Protein AF-A0A5A9NZS8-F1 (afdb_monomer_lite)

Structure (mmCIF, N/CA/C/O backbone):
data_AF-A0A5A9NZS8-F1
#
_entry.id   AF-A0A5A9NZS8-F1
#
loop_
_atom_site.group_PDB
_atom_site.id
_atom_site.type_symbol
_atom_site.label_atom_id
_atom_site.label_alt_id
_atom_site.label_comp_id
_atom_site.label_asym_id
_atom_site.label_entity_id
_atom_site.label_seq_id
_atom_site.pdbx_PDB_ins_code
_atom_site.Cartn_x
_atom_site.Cartn_y
_atom_site.Cartn_z
_atom_site.occupancy
_atom_site.B_iso_or_equiv
_atom_site.auth_seq_id
_atom_site.auth_comp_id
_atom_site.auth_asym_id
_atom_site.auth_atom_id
_atom_site.pdbx_PDB_model_num
ATOM 1 N N . MET A 1 1 ? -1.186 -4.819 -6.529 1.00 97.44 1 MET A N 1
ATOM 2 C CA . MET A 1 1 ? -0.293 -4.434 -5.416 1.00 97.44 1 MET A CA 1
ATOM 3 C C . MET A 1 1 ? 0.199 -5.671 -4.682 1.00 97.44 1 MET A C 1
ATOM 5 O O . MET A 1 1 ? 1.292 -6.095 -5.012 1.00 97.44 1 MET A O 1
ATOM 9 N N . ILE A 1 2 ? -0.615 -6.320 -3.833 1.00 98.19 2 ILE A N 1
ATOM 10 C CA . ILE A 1 2 ? -0.209 -7.481 -3.004 1.00 98.19 2 ILE A CA 1
ATOM 11 C C . ILE A 1 2 ? 0.582 -8.544 -3.794 1.00 98.19 2 ILE A C 1
ATOM 13 O O . ILE A 1 2 ? 1.695 -8.880 -3.431 1.00 98.19 2 ILE A O 1
ATOM 17 N N . ARG A 1 3 ? 0.088 -9.008 -4.947 1.00 98.44 3 ARG A N 1
ATOM 18 C CA . ARG A 1 3 ? 0.773 -10.050 -5.740 1.00 98.44 3 ARG A CA 1
ATOM 19 C C . ARG A 1 3 ? 2.233 -9.738 -6.124 1.00 98.44 3 ARG A C 1
ATOM 21 O O . ARG A 1 3 ? 3.014 -10.666 -6.286 1.00 98.44 3 ARG A O 1
ATOM 28 N N . PHE A 1 4 ? 2.589 -8.465 -6.300 1.00 98.38 4 PHE A N 1
ATOM 29 C CA . PHE A 1 4 ? 3.895 -8.044 -6.821 1.00 98.38 4 PHE A CA 1
ATOM 30 C C . PHE A 1 4 ? 4.664 -7.124 -5.861 1.00 98.38 4 PHE A C 1
ATOM 32 O O . PHE A 1 4 ? 5.657 -6.533 -6.272 1.00 98.38 4 PHE A O 1
ATOM 39 N N . HIS A 1 5 ? 4.237 -6.991 -4.597 1.00 98.38 5 HIS A N 1
ATOM 40 C CA . HIS A 1 5 ? 4.859 -6.055 -3.645 1.00 98.38 5 HIS A CA 1
ATOM 41 C C . HIS A 1 5 ? 6.309 -6.422 -3.273 1.00 98.38 5 HIS A C 1
ATOM 43 O O . HIS A 1 5 ? 7.042 -5.581 -2.764 1.00 98.38 5 HIS A O 1
ATOM 49 N N . SER A 1 6 ? 6.709 -7.674 -3.507 1.00 98.50 6 SER A N 1
ATOM 50 C CA . SER A 1 6 ? 8.068 -8.171 -3.260 1.00 98.50 6 SER A CA 1
ATOM 51 C C . SER A 1 6 ? 8.953 -8.147 -4.510 1.00 98.50 6 SER A C 1
ATOM 53 O O . SER A 1 6 ? 10.110 -8.559 -4.444 1.00 98.50 6 SER A O 1
ATOM 55 N N . PHE A 1 7 ? 8.442 -7.713 -5.667 1.00 98.56 7 PHE A N 1
ATOM 56 C CA . PHE A 1 7 ? 9.166 -7.789 -6.937 1.00 98.56 7 PHE A CA 1
ATOM 57 C C . PHE A 1 7 ? 10.057 -6.556 -7.179 1.00 98.56 7 PHE A C 1
ATOM 59 O O . PHE A 1 7 ? 9.898 -5.834 -8.164 1.00 98.56 7 PHE A O 1
ATOM 66 N N . TYR A 1 8 ? 11.012 -6.325 -6.273 1.00 98.44 8 TYR A N 1
ATOM 67 C CA . TYR A 1 8 ? 11.904 -5.156 -6.273 1.00 98.44 8 TYR A CA 1
ATOM 68 C C . TYR A 1 8 ? 12.688 -4.934 -7.573 1.00 98.44 8 TYR A C 1
ATOM 70 O O . TYR A 1 8 ? 12.760 -3.778 -8.001 1.00 98.44 8 TYR A O 1
ATOM 78 N N . PRO A 1 9 ? 13.232 -5.976 -8.243 1.00 98.62 9 PRO A N 1
ATOM 79 C CA . PRO A 1 9 ? 13.864 -5.794 -9.544 1.00 98.62 9 PRO A CA 1
ATOM 80 C C . PRO A 1 9 ? 12.963 -5.036 -10.525 1.00 98.62 9 PRO A C 1
ATOM 82 O O . PRO A 1 9 ? 13.413 -4.096 -11.163 1.00 98.62 9 PRO A O 1
ATOM 85 N N . TRP A 1 10 ? 11.667 -5.348 -10.560 1.00 98.62 10 TRP A N 1
ATOM 86 C CA . TRP A 1 10 ? 10.713 -4.663 -11.425 1.00 98.62 10 TRP A CA 1
ATOM 87 C C . TRP A 1 10 ? 10.293 -3.292 -10.890 1.00 98.62 10 TRP A C 1
ATOM 89 O O . TRP A 1 10 ? 10.518 -2.270 -11.540 1.00 98.62 10 TRP A O 1
ATOM 99 N N . HIS A 1 11 ? 9.682 -3.239 -9.701 1.00 98.12 11 HIS A N 1
ATOM 100 C CA . HIS A 1 11 ? 9.030 -2.004 -9.261 1.00 98.12 11 HIS A CA 1
ATOM 101 C C . HIS A 1 11 ? 9.993 -0.950 -8.705 1.00 98.12 11 HIS A C 1
ATOM 103 O O . HIS A 1 11 ? 9.598 0.210 -8.615 1.00 98.12 11 HIS A O 1
ATOM 109 N N . SER A 1 12 ? 11.231 -1.311 -8.356 1.00 96.94 12 SER A N 1
ATOM 110 C CA . SER A 1 12 ? 12.235 -0.375 -7.829 1.00 96.94 12 SER A CA 1
ATOM 111 C C . SER A 1 12 ? 13.434 -0.207 -8.762 1.00 96.94 12 SER A C 1
ATOM 113 O O . SER A 1 12 ? 13.837 0.930 -8.998 1.00 96.94 12 SER A O 1
ATOM 115 N N . ASN A 1 13 ? 13.961 -1.297 -9.334 1.00 97.62 13 ASN A N 1
ATOM 116 C CA . ASN A 1 13 ? 15.205 -1.250 -10.117 1.00 97.62 13 ASN A CA 1
ATOM 117 C C . ASN A 1 13 ? 14.988 -1.117 -11.636 1.00 97.62 13 ASN A C 1
ATOM 119 O O . ASN A 1 13 ? 15.922 -0.760 -12.346 1.00 97.62 13 ASN A O 1
ATOM 123 N N . GLY A 1 14 ? 13.769 -1.349 -12.139 1.00 97.00 14 GLY A N 1
ATOM 124 C CA . GLY A 1 14 ? 13.444 -1.233 -13.566 1.00 97.00 14 GLY A CA 1
ATOM 125 C C . GLY A 1 14 ? 13.832 -2.444 -14.425 1.00 97.00 14 GLY A C 1
ATOM 126 O O . GLY A 1 14 ? 13.824 -2.343 -15.650 1.00 97.00 14 GLY A O 1
ATOM 127 N N . ASP A 1 15 ? 14.144 -3.585 -13.812 1.00 98.50 15 ASP A N 1
ATOM 128 C CA . ASP A 1 15 ? 14.379 -4.853 -14.503 1.00 98.50 15 ASP A CA 1
ATOM 129 C C . ASP A 1 15 ? 13.067 -5.501 -14.980 1.00 98.50 15 ASP A C 1
ATOM 131 O O . ASP A 1 15 ? 11.961 -5.084 -14.636 1.00 98.50 15 ASP A O 1
ATOM 135 N N . TYR A 1 16 ? 13.189 -6.569 -15.777 1.00 98.38 16 TYR A N 1
ATOM 136 C CA . TYR A 1 16 ? 12.070 -7.388 -16.274 1.00 98.38 16 TYR A CA 1
ATOM 137 C C . TYR A 1 16 ? 11.016 -6.655 -17.120 1.00 98.38 16 TYR A C 1
ATOM 139 O O . TYR A 1 16 ? 9.979 -7.230 -17.438 1.00 98.38 16 TYR A O 1
ATOM 147 N N . MET A 1 17 ? 11.301 -5.437 -17.585 1.00 98.12 17 MET A N 1
ATOM 148 C CA . MET A 1 17 ? 10.387 -4.661 -18.438 1.00 98.12 17 MET A CA 1
ATOM 149 C C . MET A 1 17 ? 10.015 -5.375 -19.746 1.00 98.12 17 MET A C 1
ATOM 151 O O . MET A 1 17 ? 8.928 -5.167 -20.269 1.00 98.12 17 MET A O 1
ATOM 155 N N . HIS A 1 18 ? 10.881 -6.262 -20.247 1.00 98.38 18 HIS A N 1
ATOM 156 C CA . HIS A 1 18 ? 10.619 -7.096 -21.424 1.00 98.38 18 HIS A CA 1
ATOM 157 C C . HIS A 1 18 ? 9.523 -8.158 -21.202 1.00 98.38 18 HIS A C 1
ATOM 159 O O . HIS A 1 18 ? 9.032 -8.726 -22.173 1.00 98.38 18 HIS A O 1
ATOM 165 N N . LEU A 1 19 ? 9.145 -8.438 -19.948 1.00 98.56 19 LEU A N 1
ATOM 166 C CA . LEU A 1 19 ? 8.034 -9.330 -19.594 1.00 98.56 19 LEU A CA 1
ATOM 167 C C . LEU A 1 19 ? 6.732 -8.566 -19.304 1.00 98.56 19 LEU A C 1
ATOM 169 O O . LEU A 1 19 ? 5.686 -9.196 -19.148 1.00 98.56 19 LEU A O 1
ATOM 173 N N . CYS A 1 20 ? 6.782 -7.235 -19.197 1.00 98.44 20 CYS A N 1
ATOM 174 C CA . CYS A 1 20 ? 5.623 -6.417 -18.856 1.00 98.44 20 CYS A CA 1
ATOM 175 C C . CYS A 1 20 ? 4.702 -6.205 -20.058 1.00 98.44 20 CYS A C 1
ATOM 177 O O . CYS A 1 20 ? 5.152 -5.899 -21.162 1.00 98.44 20 CYS A O 1
ATOM 179 N N . ASN A 1 21 ? 3.396 -6.269 -19.810 1.00 98.50 21 ASN A N 1
ATOM 180 C CA . ASN A 1 21 ? 2.374 -5.766 -20.727 1.00 98.50 21 ASN A CA 1
ATOM 181 C C . ASN A 1 21 ? 1.881 -4.367 -20.298 1.00 98.50 21 ASN A C 1
ATOM 183 O O . ASN A 1 21 ? 2.286 -3.824 -19.269 1.00 98.50 21 ASN A O 1
ATOM 187 N N . GLU A 1 22 ? 0.957 -3.786 -21.067 1.00 98.56 22 GLU A N 1
ATOM 188 C CA . GLU A 1 22 ? 0.383 -2.459 -20.791 1.00 98.56 22 GLU A CA 1
ATOM 189 C C . GLU A 1 22 ? -0.251 -2.341 -19.399 1.00 98.56 22 GLU A C 1
ATOM 191 O O . GLU A 1 22 ? -0.099 -1.319 -18.727 1.00 98.56 22 GLU A O 1
ATOM 196 N N . LYS A 1 23 ? -0.929 -3.393 -18.928 1.00 98.44 23 LY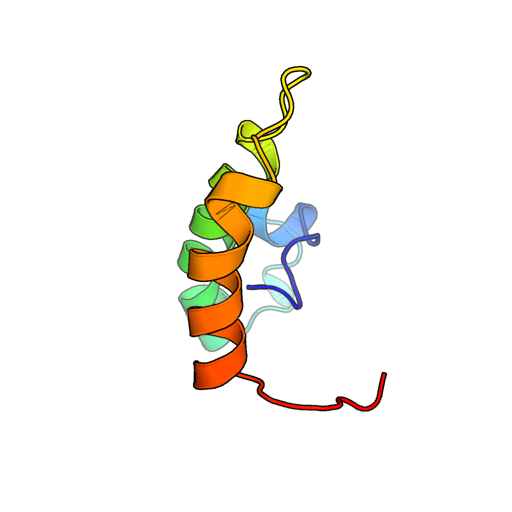S A N 1
ATOM 197 C CA . LYS A 1 23 ? -1.551 -3.410 -17.601 1.00 98.44 23 LYS A CA 1
ATOM 198 C C . LYS A 1 23 ? -0.498 -3.372 -16.498 1.00 98.44 23 LYS A C 1
ATOM 200 O O . LYS A 1 23 ? -0.702 -2.687 -15.497 1.00 98.44 23 LYS A O 1
ATOM 205 N N . ASP A 1 24 ? 0.621 -4.069 -16.669 1.00 98.56 24 ASP A N 1
ATOM 206 C CA . ASP A 1 24 ? 1.716 -4.038 -15.697 1.00 98.56 24 ASP A CA 1
ATOM 207 C C . ASP A 1 24 ? 2.295 -2.621 -15.593 1.00 98.56 24 ASP A C 1
ATOM 209 O O . ASP A 1 24 ? 2.458 -2.098 -14.488 1.00 98.56 24 ASP A O 1
ATOM 213 N N . LEU A 1 25 ? 2.498 -1.952 -16.733 1.00 98.25 25 LEU A N 1
ATOM 214 C CA . LEU A 1 25 ? 2.969 -0.564 -16.778 1.00 98.25 25 LEU A CA 1
ATOM 215 C C . LEU A 1 25 ? 1.989 0.405 -16.097 1.00 98.25 25 LEU A C 1
ATOM 217 O O . LEU A 1 25 ? 2.415 1.272 -15.335 1.00 98.25 25 LEU A O 1
ATOM 221 N N . GLN A 1 26 ? 0.680 0.228 -16.301 1.00 98.56 26 GLN A N 1
ATOM 222 C CA . GLN A 1 26 ? -0.358 1.017 -15.622 1.00 98.56 26 GLN A CA 1
ATOM 223 C C . GLN A 1 26 ? -0.423 0.744 -14.109 1.00 98.56 26 GLN A C 1
ATOM 225 O O . GLN A 1 26 ? -0.767 1.633 -13.327 1.00 98.56 26 GLN A O 1
ATOM 230 N N . MET A 1 27 ? -0.086 -0.474 -13.674 1.00 98.62 27 MET A N 1
ATOM 231 C CA . MET A 1 27 ? -0.088 -0.867 -12.260 1.00 98.62 27 MET A CA 1
ATOM 232 C C . MET A 1 27 ? 1.186 -0.469 -11.509 1.00 98.62 27 MET A C 1
ATOM 234 O O . MET A 1 27 ? 1.146 -0.358 -10.280 1.00 98.62 27 MET A O 1
ATOM 238 N N . LEU A 1 28 ? 2.295 -0.238 -12.213 1.00 98.44 28 LEU A N 1
ATOM 239 C CA . LEU A 1 28 ? 3.579 0.164 -11.641 1.00 98.44 28 LEU A CA 1
ATOM 240 C C . LEU A 1 28 ? 3.485 1.337 -10.639 1.00 98.44 28 LEU A C 1
ATOM 242 O O . LEU A 1 28 ? 4.023 1.187 -9.538 1.00 98.44 28 LEU A O 1
ATOM 246 N N . PRO A 1 29 ? 2.799 2.468 -10.925 1.00 98.56 29 PRO A N 1
ATOM 247 C CA . PRO A 1 29 ? 2.662 3.552 -9.948 1.00 98.56 29 PRO A CA 1
ATOM 248 C C . PRO A 1 29 ? 1.940 3.117 -8.666 1.00 98.56 29 PRO A C 1
ATOM 250 O O . PRO A 1 29 ? 2.357 3.505 -7.579 1.00 98.56 29 PRO A O 1
ATOM 253 N N . TRP A 1 30 ? 0.923 2.254 -8.756 1.00 98.75 30 TRP A N 1
ATOM 254 C CA . TRP A 1 30 ? 0.197 1.749 -7.584 1.00 98.75 30 TRP A CA 1
ATOM 255 C C . TRP A 1 30 ? 1.058 0.834 -6.710 1.00 98.75 30 TRP A C 1
ATOM 257 O O . TRP A 1 30 ? 0.980 0.888 -5.485 1.00 98.75 30 TRP A O 1
ATOM 267 N N . VAL A 1 31 ? 1.893 -0.011 -7.325 1.00 98.50 31 VAL A N 1
ATOM 268 C CA . VAL A 1 31 ? 2.828 -0.876 -6.585 1.00 98.50 31 VAL A CA 1
ATOM 269 C C . VAL A 1 31 ? 3.913 -0.038 -5.908 1.00 98.50 31 VAL A C 1
ATOM 271 O O . VAL A 1 31 ? 4.187 -0.260 -4.731 1.00 98.50 31 VAL A O 1
ATOM 274 N N . LYS A 1 32 ? 4.473 0.956 -6.611 1.00 98.31 32 LYS A N 1
ATOM 275 C CA . LYS A 1 32 ? 5.453 1.899 -6.050 1.00 98.31 32 LYS A CA 1
ATOM 276 C C . LYS A 1 32 ? 4.880 2.703 -4.884 1.00 98.31 32 LYS A C 1
ATOM 278 O O . LYS A 1 32 ? 5.556 2.855 -3.872 1.00 98.31 32 LYS A O 1
ATOM 283 N N . GLU A 1 33 ? 3.648 3.192 -5.004 1.00 98.56 33 GLU A N 1
ATOM 284 C CA . GLU A 1 33 ? 3.006 3.962 -3.936 1.00 98.56 33 GLU A CA 1
ATOM 285 C C . GLU A 1 33 ? 2.771 3.104 -2.691 1.00 98.56 33 GLU A C 1
ATOM 287 O O . GLU A 1 33 ? 3.171 3.487 -1.595 1.00 98.56 33 GLU A O 1
ATOM 292 N N . PHE A 1 34 ? 2.228 1.896 -2.861 1.00 98.56 34 PHE A N 1
ATOM 293 C CA . PHE A 1 34 ? 2.085 0.938 -1.765 1.00 98.56 34 PHE A CA 1
ATOM 294 C C . PHE A 1 34 ? 3.433 0.589 -1.109 1.00 98.56 34 PHE A C 1
ATOM 296 O O . PHE A 1 34 ? 3.527 0.531 0.118 1.00 98.56 34 PHE A O 1
ATOM 303 N N . ASN A 1 35 ? 4.486 0.391 -1.911 1.00 98.38 35 ASN A N 1
ATOM 304 C CA . ASN A 1 35 ? 5.809 0.003 -1.421 1.00 98.38 35 ASN A CA 1
ATOM 305 C C . ASN A 1 35 ? 6.426 1.042 -0.470 1.00 98.38 35 ASN A C 1
ATOM 307 O O . ASN A 1 35 ? 7.120 0.649 0.463 1.00 98.38 35 ASN A O 1
ATOM 311 N N . LYS A 1 36 ? 6.125 2.339 -0.631 1.00 98.38 36 LYS A N 1
ATOM 312 C CA . LYS A 1 36 ? 6.568 3.375 0.321 1.00 98.38 36 LYS A CA 1
ATOM 313 C C . LYS A 1 36 ? 6.060 3.091 1.736 1.00 98.38 36 LYS A C 1
ATOM 315 O O . LYS A 1 36 ? 6.823 3.208 2.689 1.00 98.38 36 LYS A O 1
ATOM 320 N N . PHE A 1 37 ? 4.798 2.687 1.876 1.00 98.19 37 PHE A N 1
ATOM 321 C CA . PHE A 1 37 ? 4.222 2.367 3.182 1.00 98.19 37 PHE A CA 1
ATOM 322 C C . PHE A 1 37 ? 4.793 1.061 3.739 1.00 98.19 37 PHE A C 1
ATOM 324 O O . PHE A 1 37 ? 5.193 1.037 4.897 1.00 98.19 37 PHE A O 1
ATOM 331 N N . ASP A 1 38 ? 4.916 0.005 2.929 1.00 97.94 38 ASP A N 1
ATOM 332 C CA . ASP A 1 38 ? 5.561 -1.253 3.353 1.00 97.94 38 ASP A CA 1
ATOM 333 C C . ASP A 1 38 ? 7.004 -1.017 3.835 1.00 97.94 38 ASP A C 1
ATOM 335 O O . ASP A 1 38 ? 7.418 -1.511 4.885 1.00 97.94 38 ASP A O 1
ATOM 339 N N . LEU A 1 39 ? 7.788 -0.232 3.097 1.00 97.00 39 LEU A N 1
ATOM 340 C CA . LEU A 1 39 ? 9.194 -0.027 3.415 1.00 97.00 39 LEU A CA 1
ATOM 341 C C . LEU A 1 39 ? 9.400 0.914 4.607 1.00 97.00 39 LEU A C 1
ATOM 343 O O . LEU A 1 39 ? 10.171 0.587 5.506 1.00 97.00 39 LEU A O 1
ATOM 347 N N . TYR A 1 40 ? 8.720 2.061 4.623 1.00 97.44 40 TYR A N 1
ATOM 348 C CA . TYR A 1 40 ? 9.070 3.169 5.517 1.00 97.44 40 TYR A CA 1
ATOM 349 C C . TYR A 1 40 ? 8.188 3.296 6.762 1.00 97.44 40 TYR A C 1
ATOM 351 O O . TYR A 1 40 ? 8.460 4.149 7.601 1.00 97.44 40 TYR A O 1
ATOM 359 N N . THR A 1 41 ? 7.166 2.451 6.935 1.00 97.00 41 THR A N 1
ATOM 360 C CA . THR A 1 41 ? 6.421 2.383 8.212 1.00 97.00 41 THR A CA 1
ATOM 361 C C . THR A 1 41 ? 7.053 1.430 9.229 1.00 97.00 41 THR A C 1
ATOM 363 O O . THR A 1 41 ? 6.604 1.363 10.371 1.00 97.00 41 THR A O 1
ATOM 366 N N . LYS A 1 42 ? 8.112 0.705 8.841 1.00 95.88 42 LYS A N 1
ATOM 367 C CA . LYS A 1 42 ? 8.863 -0.193 9.726 1.00 95.88 42 LYS A CA 1
ATOM 368 C C . LYS A 1 42 ? 9.595 0.630 10.786 1.00 95.88 42 LYS A C 1
ATOM 370 O O . LYS A 1 42 ? 10.546 1.342 10.476 1.00 95.88 42 LYS A O 1
ATOM 375 N N . ASN A 1 43 ? 9.148 0.511 12.032 1.00 95.75 43 ASN A N 1
ATOM 376 C CA . ASN A 1 43 ? 9.701 1.201 13.193 1.00 95.75 43 ASN A CA 1
ATOM 377 C C . ASN A 1 43 ? 9.825 0.220 14.375 1.00 95.75 43 ASN A C 1
ATOM 379 O O . ASN A 1 43 ? 9.120 -0.788 14.423 1.00 95.75 43 ASN A O 1
ATOM 383 N N . SER A 1 44 ? 10.720 0.508 15.324 1.00 96.69 44 SER A N 1
ATOM 384 C CA . SER A 1 44 ? 10.840 -0.231 16.587 1.00 96.69 44 SER A CA 1
ATOM 385 C C . SER A 1 44 ? 9.659 0.009 17.527 1.00 96.69 44 SER A C 1
ATOM 387 O O . SER A 1 44 ? 9.337 -0.854 18.340 1.00 96.69 44 SER A O 1
ATOM 389 N N . GLU A 1 45 ? 9.018 1.174 17.432 1.00 97.25 45 GLU A N 1
ATOM 390 C CA . GLU A 1 45 ? 7.807 1.475 18.194 1.00 97.25 45 GLU A CA 1
ATOM 391 C C . GLU A 1 45 ? 6.599 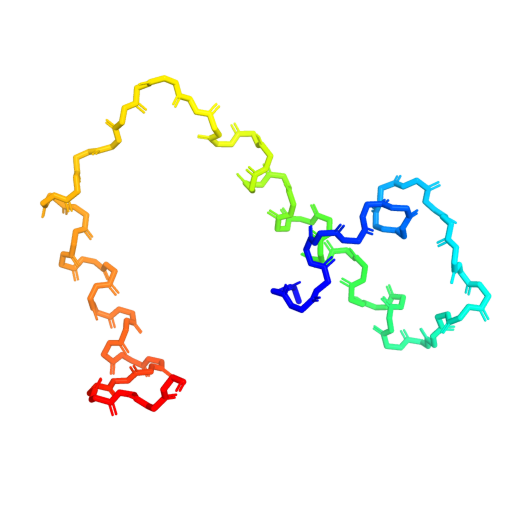0.779 17.565 1.00 97.25 45 GLU A C 1
ATOM 393 O O . GLU A 1 45 ? 6.285 0.978 16.389 1.00 97.25 45 GLU A O 1
ATOM 398 N N . LEU A 1 46 ? 5.915 -0.041 18.362 1.00 96.81 46 LEU A N 1
ATOM 399 C CA . LEU A 1 46 ? 4.738 -0.779 17.920 1.00 96.81 46 LEU A CA 1
ATOM 400 C C . LEU A 1 46 ? 3.466 0.060 18.106 1.00 96.81 46 LEU A C 1
ATOM 402 O O . LEU A 1 46 ? 3.333 0.754 19.117 1.00 96.81 46 LEU A O 1
ATOM 406 N N . PRO A 1 47 ? 2.501 -0.019 17.173 1.00 96.81 47 PRO A N 1
ATOM 407 C CA . PRO A 1 47 ? 1.215 0.638 17.345 1.00 96.81 47 PRO A CA 1
ATOM 408 C C . PRO A 1 47 ? 0.374 -0.051 18.429 1.00 96.81 47 PRO A C 1
ATOM 410 O O . PRO A 1 47 ? 0.486 -1.255 18.661 1.00 96.81 47 PRO A O 1
ATOM 413 N N . ASP A 1 48 ? -0.541 0.705 19.037 1.00 97.94 48 ASP A N 1
ATOM 414 C CA . ASP A 1 48 ? -1.573 0.153 19.918 1.00 97.94 48 ASP A CA 1
ATOM 415 C C . ASP A 1 48 ? -2.608 -0.629 19.092 1.00 97.94 48 ASP A C 1
ATOM 417 O O . ASP A 1 48 ? -3.497 -0.061 18.448 1.00 97.94 48 ASP A O 1
ATOM 421 N N . VAL A 1 49 ? -2.467 -1.954 19.091 1.00 98.00 49 VAL A N 1
ATOM 422 C CA . VAL A 1 49 ? -3.308 -2.863 18.306 1.00 98.00 49 VAL A CA 1
ATOM 423 C C . VAL A 1 49 ? -4.761 -2.843 18.779 1.00 98.00 49 VAL A C 1
ATOM 425 O O . VAL A 1 49 ? -5.662 -2.852 17.939 1.00 98.00 49 VAL A O 1
ATOM 428 N N . GLU A 1 50 ? -5.014 -2.765 20.087 1.00 98.31 50 GLU A N 1
ATOM 429 C CA . GLU A 1 50 ? -6.378 -2.810 20.631 1.00 98.31 50 GLU A CA 1
ATOM 430 C C . GLU A 1 50 ? -7.170 -1.561 20.245 1.00 98.31 50 GLU A C 1
ATOM 432 O O . GLU A 1 50 ? -8.343 -1.654 19.871 1.00 98.31 50 GLU A O 1
ATOM 437 N N . LYS A 1 51 ? -6.512 -0.398 20.218 1.00 98.50 51 LYS A N 1
ATOM 438 C CA . LYS A 1 51 ? -7.134 0.843 19.741 1.00 98.50 51 LYS A CA 1
ATOM 439 C C . LYS A 1 51 ? -7.453 0.815 18.241 1.00 98.50 51 LYS A C 1
ATO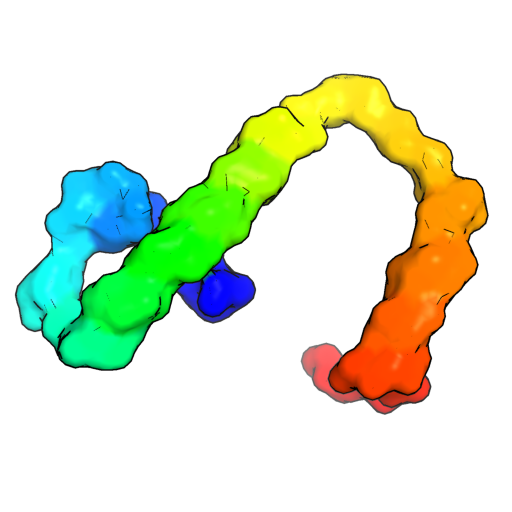M 441 O O . LYS A 1 51 ? -8.452 1.396 17.817 1.00 98.50 51 LYS A O 1
ATOM 446 N N . LEU A 1 52 ? -6.614 0.171 17.427 1.00 98.50 52 LEU A N 1
ATOM 447 C CA . LEU A 1 52 ? -6.767 0.132 15.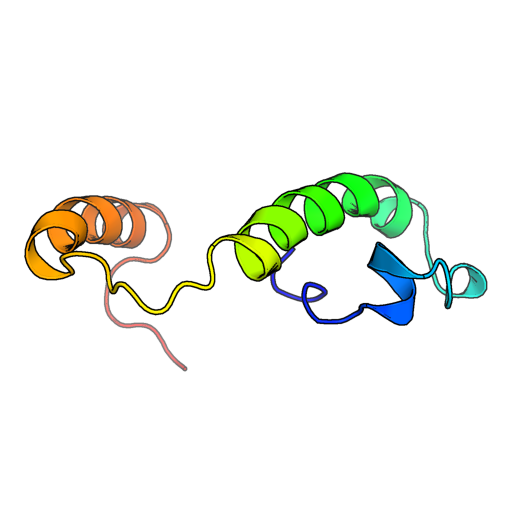965 1.00 98.50 52 LEU A CA 1
ATOM 448 C C . LEU A 1 52 ? -7.720 -0.965 15.477 1.00 98.50 52 LEU A C 1
ATOM 450 O O . LEU A 1 52 ? -8.314 -0.840 14.402 1.00 98.50 52 LEU A O 1
ATOM 454 N N . LYS A 1 53 ? -7.874 -2.038 16.251 1.00 98.50 53 LYS A N 1
ATOM 455 C CA . LYS A 1 53 ? -8.643 -3.225 15.873 1.00 98.50 53 LYS A CA 1
ATOM 456 C C . LYS A 1 53 ? -10.081 -2.926 15.428 1.00 98.50 53 LYS A C 1
ATOM 458 O O . LYS A 1 53 ? -10.448 -3.445 14.376 1.00 98.50 53 LYS A O 1
ATOM 463 N N . PRO A 1 54 ? -10.887 -2.078 16.105 1.00 98.62 54 PRO A N 1
ATOM 464 C CA . PRO A 1 54 ? -12.254 -1.798 15.657 1.00 98.62 54 PRO A CA 1
ATOM 465 C C . PRO A 1 54 ? -12.312 -1.181 14.255 1.00 98.62 54 PRO A C 1
ATOM 467 O O . PRO A 1 54 ? -13.183 -1.524 13.456 1.00 98.62 54 PRO A O 1
ATOM 470 N N . TYR A 1 55 ? -11.351 -0.311 13.926 1.00 98.69 55 TYR A N 1
ATOM 471 C CA . TYR A 1 55 ? -11.261 0.299 12.603 1.00 98.69 55 TYR A CA 1
ATOM 472 C C . TYR A 1 55 ? -10.951 -0.749 11.530 1.00 98.69 55 TYR A C 1
ATOM 474 O O . TYR A 1 55 ? -11.706 -0.878 10.566 1.00 98.69 55 TYR A O 1
ATOM 482 N N . TYR A 1 56 ? -9.892 -1.544 11.706 1.00 98.75 56 TYR A N 1
ATOM 483 C CA . TYR A 1 56 ? -9.533 -2.566 10.718 1.00 98.75 56 TYR A CA 1
ATOM 484 C C . TYR A 1 56 ? -10.574 -3.686 10.623 1.00 98.75 56 TYR A C 1
ATOM 486 O O . TYR A 1 56 ? -10.836 -4.161 9.519 1.00 98.75 56 TYR A O 1
ATOM 494 N N . GLN A 1 57 ? -11.233 -4.049 11.728 1.00 98.62 57 GLN A N 1
ATOM 495 C CA . GLN A 1 57 ? -12.344 -5.000 11.709 1.00 98.62 57 GLN A CA 1
ATOM 496 C C . GLN A 1 57 ? -13.494 -4.491 10.835 1.00 98.62 57 GLN A C 1
ATOM 498 O O . GLN A 1 57 ? -13.992 -5.249 10.013 1.00 98.62 57 GLN A O 1
ATOM 503 N N . SER A 1 58 ? -13.839 -3.197 10.899 1.00 98.62 58 SER A N 1
ATOM 504 C CA . SER A 1 58 ? -14.874 -2.628 10.019 1.00 98.62 58 SER A CA 1
ATOM 505 C C . SER A 1 58 ? -14.527 -2.729 8.523 1.00 98.62 58 SER A C 1
ATOM 507 O O . SER A 1 58 ? -15.415 -2.856 7.678 1.00 98.62 58 SER A O 1
ATOM 509 N N . LEU A 1 59 ? -13.234 -2.709 8.176 1.00 98.81 59 LEU A N 1
ATOM 510 C CA . LEU A 1 59 ? -12.771 -2.922 6.803 1.00 98.81 59 LEU A CA 1
ATOM 511 C C . LEU A 1 59 ? -12.829 -4.406 6.420 1.00 98.81 59 LEU A C 1
ATOM 513 O O . LEU A 1 59 ? -13.242 -4.719 5.304 1.00 98.81 59 LEU A O 1
ATOM 517 N N . ILE A 1 60 ? -12.464 -5.308 7.335 1.00 98.75 60 ILE A N 1
ATOM 518 C CA . ILE A 1 60 ? -12.596 -6.761 7.143 1.00 98.75 60 ILE A CA 1
ATOM 519 C C . ILE A 1 60 ? -14.066 -7.118 6.903 1.00 98.75 60 ILE A C 1
ATOM 521 O O . ILE A 1 60 ? -14.381 -7.753 5.898 1.00 98.75 60 ILE A O 1
ATOM 525 N N . ASP A 1 61 ? -14.969 -6.622 7.749 1.00 98.56 61 ASP A N 1
ATOM 526 C CA . ASP A 1 61 ? -16.412 -6.863 7.651 1.00 98.56 61 ASP A CA 1
ATOM 527 C C . ASP A 1 61 ? -16.996 -6.357 6.320 1.00 98.56 61 ASP A C 1
ATOM 529 O O . ASP A 1 61 ? -17.961 -6.917 5.799 1.00 98.56 61 ASP A O 1
ATOM 533 N N . LYS A 1 62 ? -16.394 -5.315 5.734 1.00 98.69 62 LYS A N 1
ATOM 534 C CA . LYS A 1 62 ? -16.809 -4.756 4.443 1.00 98.69 62 LYS A CA 1
ATOM 535 C C . LYS A 1 62 ? -16.253 -5.520 3.238 1.00 98.69 62 LYS A C 1
ATOM 537 O O . LYS A 1 62 ? -16.974 -5.689 2.256 1.00 98.69 62 LYS A O 1
ATOM 542 N N . TYR A 1 63 ? -14.972 -5.894 3.253 1.00 98.62 63 TYR A N 1
ATOM 543 C CA . TYR A 1 63 ? -14.265 -6.362 2.050 1.00 98.62 63 TYR A CA 1
ATOM 544 C C . TYR A 1 63 ? -14.024 -7.875 2.003 1.00 98.62 63 TYR A C 1
ATOM 546 O O . TYR A 1 63 ? -13.930 -8.433 0.910 1.00 98.62 63 TYR A O 1
ATOM 554 N N . CYS A 1 64 ? -13.915 -8.544 3.150 1.00 98.19 64 CYS A N 1
ATOM 555 C CA . CYS A 1 64 ? -13.655 -9.982 3.243 1.00 98.19 64 CYS A CA 1
ATOM 556 C C . CYS A 1 64 ? -14.206 -10.583 4.557 1.00 98.19 64 CYS A C 1
ATOM 558 O O . CYS A 1 64 ? -13.435 -11.112 5.361 1.00 98.19 64 CYS A O 1
ATOM 560 N N . PRO A 1 65 ? -15.532 -10.503 4.795 1.00 98.38 65 PRO A N 1
ATOM 561 C CA . PRO A 1 65 ? -16.134 -10.877 6.071 1.00 98.38 65 PRO A CA 1
ATOM 562 C C . PRO A 1 65 ? -16.143 -12.387 6.328 1.00 98.38 65 PRO A C 1
ATOM 564 O O . PRO A 1 65 ? -16.155 -13.206 5.407 1.00 98.38 65 PRO A O 1
ATOM 567 N N . GLY A 1 66 ? -16.285 -12.744 7.606 1.00 97.12 66 GLY A N 1
ATOM 568 C CA . GLY A 1 66 ? -16.552 -14.113 8.043 1.00 97.12 66 GLY A CA 1
ATOM 569 C C . GLY A 1 66 ? -15.334 -15.036 7.990 1.00 97.12 66 GLY A C 1
ATOM 570 O O . GLY A 1 66 ? -14.184 -14.602 8.005 1.00 97.12 66 GLY A O 1
ATOM 571 N N .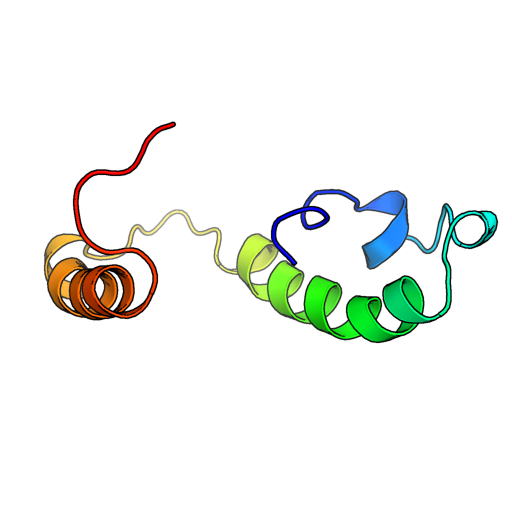 LEU A 1 67 ? -15.598 -16.345 7.986 1.00 98.12 67 LEU A 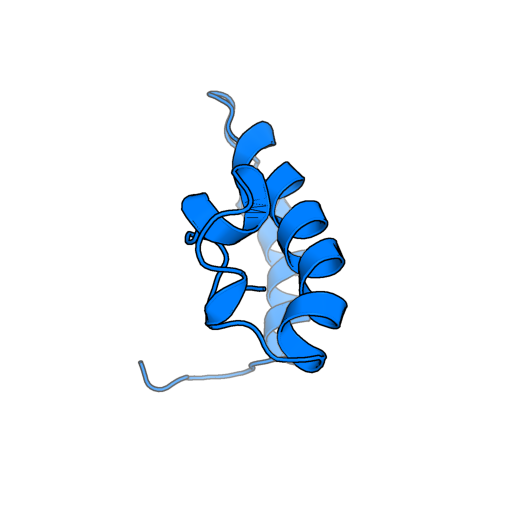N 1
ATOM 572 C CA . LEU A 1 67 ? -14.548 -17.358 7.959 1.00 98.12 67 LEU A CA 1
ATOM 573 C C . LEU A 1 67 ? -14.054 -17.571 6.523 1.00 98.12 67 LEU A C 1
ATOM 575 O O . LEU A 1 67 ? -14.815 -17.989 5.650 1.00 98.12 67 LEU A O 1
ATOM 579 N N . LEU A 1 68 ? -12.765 -17.322 6.302 1.00 97.56 68 LEU A N 1
ATOM 580 C CA . LEU A 1 68 ? -12.105 -17.533 5.015 1.00 97.56 68 LEU A CA 1
ATOM 581 C C . LEU A 1 68 ? -11.457 -18.924 4.940 1.00 97.56 68 LEU A C 1
ATOM 583 O O . LEU A 1 68 ? -11.137 -19.536 5.961 1.00 97.56 68 LEU A O 1
ATOM 587 N N . ARG A 1 69 ? -11.253 -19.417 3.713 1.00 97.56 69 ARG A N 1
ATOM 588 C CA . ARG A 1 69 ? -10.435 -20.606 3.429 1.00 97.56 69 ARG A CA 1
ATOM 589 C C . ARG A 1 69 ? -9.039 -20.148 3.029 1.00 97.56 69 ARG A C 1
ATOM 591 O O . ARG A 1 69 ? -8.921 -19.347 2.104 1.00 97.56 69 ARG A O 1
ATOM 598 N N . TRP A 1 70 ? -8.037 -20.656 3.734 1.00 94.44 70 TRP A N 1
ATOM 599 C CA . TRP A 1 70 ? -6.632 -20.291 3.576 1.00 94.44 70 TRP A CA 1
ATOM 600 C C . TRP A 1 70 ? -5.874 -21.364 2.805 1.00 94.44 70 TRP A C 1
ATOM 602 O O . TRP A 1 70 ? -6.192 -22.558 3.017 1.00 94.44 70 TRP A O 1
#

InterPro domains:
  IPR007828 Inositol oxygenase [PF05153] (1-70)
  IPR007828 Inositol oxygenase [PTHR12588] (1-70)

Secondary structure (DSSP, 8-state):
-GGGTT-HIIIII---GGG--HHHHHHHHHHHHHHHHHHHT--SSPP-HHHHHHHHHHHHHHHS-SPPP-

pLDDT: mean 98.06, std 0.81, range [94.44, 98.81]

Sequence (70 aa):
MIRFHSFYPWHSNGDYMHLCNEKDLQMLPWVKEFNKFDLYTKNSELPDVEKLKPYYQSLIDKYCPGLLRW

Foldseek 3Di:
DVVCLPVCCVLPVPPPVVVDDPVNVVCSVVSNVVNCCVPPVDDPDDDDCVVCVVVVVVVCCVPPDDDDDD

Organism: NCBI:txid1572043

Radius of gyration: 16.15 Å; chains: 1; bounding box: 32×25×42 Å